Protein AF-A0A7U8BHZ2-F1 (afdb_monomer_lite)

Organism: Campylobacter lari (NCBI:txid201)

pLDDT: mean 72.75, std 14.12, range [27.08, 95.06]

Radius of gyration: 33.07 Å; chains: 1; bounding box: 63×36×106 Å

Foldseek 3Di:
DVVVCVLVVVVVVLVVVLVVVVVVVVVVVVVPDPPPPPADPVNVVVVSVVVVVVVVVVSLVVLLAADPVLVVVCVVVVLADPVLVCCVVVPPPDPPRSNLNSVCVVVVVPDPSNVVSVVVVSVVSNVSVVVVVVVVVVVVVVVVVVVVVVVVVVVVVVVVVVVVVVVVVVVVVD

Structure (mmCIF, N/CA/C/O backbone):
data_AF-A0A7U8BHZ2-F1
#
_entry.id   AF-A0A7U8BHZ2-F1
#
loop_
_atom_site.group_PDB
_atom_site.id
_atom_site.type_symbol
_atom_site.label_atom_id
_atom_site.label_alt_id
_atom_site.label_comp_id
_atom_site.label_asym_id
_atom_site.label_entity_id
_atom_site.label_seq_id
_atom_site.pdbx_PDB_ins_code
_atom_site.Cartn_x
_atom_site.Cartn_y
_atom_site.Cartn_z
_atom_site.occupancy
_atom_site.B_iso_or_equiv
_atom_site.auth_seq_id
_atom_site.auth_comp_id
_atom_site.auth_asym_id
_atom_site.auth_atom_id
_atom_site.pdbx_PDB_model_num
ATOM 1 N N . MET A 1 1 ? 9.172 18.642 -9.312 1.00 34.47 1 MET A N 1
ATOM 2 C CA . MET A 1 1 ? 9.822 18.663 -10.641 1.00 34.47 1 MET A CA 1
ATOM 3 C C . MET A 1 1 ? 11.293 18.259 -10.589 1.00 34.47 1 MET A C 1
ATOM 5 O O . MET A 1 1 ? 11.667 17.445 -11.418 1.00 34.47 1 MET A O 1
ATOM 9 N N . LEU A 1 2 ? 12.094 18.713 -9.610 1.00 27.08 2 LEU A N 1
ATOM 10 C CA . LEU A 1 2 ? 13.528 18.370 -9.522 1.00 27.08 2 LEU A CA 1
ATOM 11 C C . LEU A 1 2 ? 13.816 16.853 -9.529 1.00 27.08 2 LEU A C 1
ATOM 13 O O . LEU A 1 2 ? 14.634 16.388 -10.309 1.00 27.08 2 LEU A O 1
ATOM 17 N N . ASN A 1 3 ? 13.074 16.064 -8.743 1.00 36.41 3 ASN A N 1
ATOM 18 C CA . ASN A 1 3 ? 13.330 14.621 -8.601 1.00 36.41 3 ASN A CA 1
ATOM 19 C C . ASN A 1 3 ? 12.903 13.758 -9.809 1.00 36.41 3 ASN A C 1
ATOM 21 O O . ASN A 1 3 ? 13.210 12.575 -9.829 1.00 36.41 3 ASN A O 1
ATOM 25 N N . PHE A 1 4 ? 12.153 14.302 -10.776 1.00 36.97 4 PHE A N 1
ATOM 26 C CA . PHE A 1 4 ? 11.711 13.574 -11.981 1.00 36.97 4 PHE A CA 1
ATOM 27 C C . PHE A 1 4 ? 12.618 13.862 -13.181 1.00 36.97 4 PHE A C 1
ATOM 29 O O . PHE A 1 4 ? 12.948 12.946 -13.925 1.00 36.97 4 PHE A O 1
ATOM 36 N N . ILE A 1 5 ? 13.070 15.115 -13.303 1.00 35.97 5 ILE A N 1
ATOM 37 C CA . ILE A 1 5 ? 14.167 15.500 -14.197 1.00 35.97 5 ILE A CA 1
ATOM 38 C C . ILE A 1 5 ? 15.405 14.683 -13.817 1.00 35.97 5 ILE A C 1
ATOM 40 O O . ILE A 1 5 ? 15.956 14.009 -14.669 1.00 35.97 5 ILE A O 1
ATOM 44 N N . LEU A 1 6 ? 15.717 14.577 -12.519 1.00 40.97 6 LEU A N 1
ATOM 45 C CA . LEU A 1 6 ? 16.770 13.684 -12.033 1.00 40.97 6 LEU A CA 1
ATOM 46 C C . LEU A 1 6 ? 16.553 12.210 -12.410 1.00 40.97 6 LEU A C 1
ATOM 48 O O . LEU A 1 6 ? 17.525 11.589 -12.775 1.00 40.97 6 LEU A O 1
ATOM 52 N N . ASP A 1 7 ? 15.343 11.641 -12.380 1.00 51.06 7 ASP A N 1
ATOM 53 C CA . ASP A 1 7 ? 15.103 10.215 -12.714 1.00 51.06 7 ASP A CA 1
ATOM 54 C C . ASP A 1 7 ? 15.242 9.930 -14.228 1.00 51.06 7 ASP A C 1
ATOM 56 O O . ASP A 1 7 ? 15.878 8.957 -14.638 1.00 51.06 7 ASP A O 1
ATOM 60 N N . SER A 1 8 ? 14.662 10.793 -15.073 1.00 50.19 8 SER A N 1
ATOM 61 C CA . SER A 1 8 ? 14.721 10.673 -16.538 1.00 50.19 8 SER A CA 1
ATOM 62 C C . SER A 1 8 ? 16.104 11.027 -17.075 1.00 50.19 8 SER A C 1
ATOM 64 O O . SER A 1 8 ? 16.635 10.305 -17.919 1.00 50.19 8 SER A O 1
ATOM 66 N N . ASP A 1 9 ? 16.710 12.096 -16.558 1.00 54.50 9 ASP A N 1
ATOM 67 C CA . ASP A 1 9 ? 18.072 12.480 -16.907 1.00 54.50 9 ASP A CA 1
ATOM 68 C C . ASP A 1 9 ? 19.064 11.465 -16.357 1.00 54.50 9 ASP A C 1
ATOM 70 O O . ASP A 1 9 ? 20.020 11.160 -17.046 1.00 54.50 9 ASP A O 1
ATOM 74 N N . PHE A 1 10 ? 18.833 10.857 -15.189 1.00 59.44 10 PHE A N 1
ATOM 75 C CA . PHE A 1 10 ? 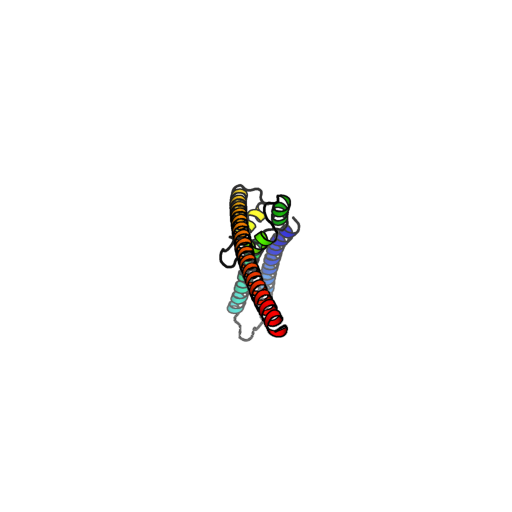19.683 9.777 -14.680 1.00 59.44 10 PHE A CA 1
ATOM 76 C C . PHE A 1 10 ? 19.568 8.507 -15.523 1.00 59.44 10 PHE A C 1
ATOM 78 O O . PHE A 1 10 ? 20.585 7.876 -15.787 1.00 59.44 10 PHE A O 1
ATOM 85 N N . CYS A 1 11 ? 18.379 8.156 -16.024 1.00 60.91 11 CYS A N 1
ATOM 86 C CA . CYS A 1 11 ? 18.227 7.052 -16.978 1.00 60.91 11 CYS A CA 1
ATOM 87 C C . CYS A 1 11 ? 18.893 7.358 -18.330 1.00 60.91 11 CYS A C 1
ATOM 89 O O . CYS A 1 11 ? 19.566 6.493 -18.892 1.00 60.91 11 CYS A O 1
ATOM 91 N N . LEU A 1 12 ? 18.755 8.584 -18.845 1.00 63.16 12 LEU A N 1
ATOM 92 C CA . LEU A 1 12 ? 19.453 9.050 -20.051 1.00 63.16 12 LEU A CA 1
ATOM 93 C C . LEU A 1 12 ? 20.973 9.115 -19.845 1.00 63.16 12 LEU A C 1
ATOM 95 O O . LEU A 1 12 ? 21.739 8.774 -20.745 1.00 63.16 12 LEU A O 1
ATOM 99 N N . LEU A 1 13 ? 21.425 9.491 -18.653 1.00 64.00 13 LEU A N 1
ATOM 100 C CA . LEU A 1 13 ? 22.832 9.573 -18.274 1.00 64.00 13 LEU A CA 1
ATOM 101 C C . LEU A 1 13 ? 23.419 8.166 -18.101 1.00 64.00 13 LEU A C 1
ATOM 103 O O . LEU A 1 13 ? 24.478 7.886 -18.644 1.00 64.00 13 LEU A O 1
ATOM 107 N N . LEU A 1 14 ? 22.699 7.232 -17.477 1.00 64.94 14 LEU A N 1
ATOM 108 C CA . LEU A 1 14 ? 23.075 5.815 -17.415 1.00 64.94 14 LEU A CA 1
ATOM 109 C C . LEU A 1 14 ? 23.124 5.172 -18.806 1.00 64.94 14 LEU A C 1
ATOM 111 O O . LEU A 1 14 ? 24.081 4.470 -19.121 1.00 64.94 14 LEU A O 1
ATOM 115 N N . SER A 1 15 ? 22.127 5.439 -19.652 1.00 67.50 15 SER A N 1
ATOM 116 C CA . SER A 1 15 ? 22.085 4.953 -21.036 1.00 67.50 15 SER A CA 1
ATOM 117 C C . SER A 1 15 ? 23.220 5.536 -21.887 1.00 67.50 15 SER A C 1
ATOM 119 O O . SER A 1 15 ? 23.876 4.819 -22.641 1.00 67.50 15 SER A O 1
ATOM 121 N N . SER A 1 16 ? 23.533 6.823 -21.725 1.00 68.88 16 SER A N 1
ATOM 122 C CA . SER A 1 16 ? 24.649 7.450 -22.443 1.00 68.88 16 SER A CA 1
ATOM 123 C C . SER A 1 16 ? 26.013 6.963 -21.941 1.00 68.88 16 SER A C 1
ATOM 125 O O . SER A 1 16 ? 26.870 6.648 -22.764 1.00 68.88 16 SER A O 1
ATOM 127 N N . LEU A 1 17 ? 26.207 6.784 -20.629 1.00 69.38 17 LEU A N 1
ATOM 128 C CA . LEU A 1 17 ? 27.407 6.149 -20.065 1.00 69.38 17 LEU A CA 1
ATOM 129 C C . LEU A 1 17 ? 27.577 4.701 -20.549 1.00 69.38 17 LEU A C 1
ATOM 131 O O . LEU A 1 17 ? 28.705 4.260 -20.786 1.00 69.38 17 LEU A O 1
ATOM 135 N N . PHE A 1 18 ? 26.477 3.974 -20.751 1.00 70.06 18 PHE A N 1
ATOM 136 C CA . PHE A 1 18 ? 26.482 2.629 -21.326 1.00 70.06 18 PHE A CA 1
ATOM 137 C C . PHE A 1 18 ? 26.949 2.627 -22.790 1.00 70.06 18 PHE A C 1
ATOM 139 O O . PHE A 1 18 ? 27.828 1.857 -23.172 1.00 70.06 18 PHE A O 1
ATOM 146 N N . LEU A 1 19 ? 26.438 3.546 -23.614 1.00 72.88 19 LEU A N 1
ATOM 147 C CA . LEU A 1 19 ? 26.902 3.691 -24.997 1.00 72.88 19 LEU A CA 1
ATOM 148 C C . LEU A 1 19 ? 28.382 4.092 -25.061 1.00 72.88 19 LEU A C 1
ATOM 150 O O . LEU A 1 19 ? 29.135 3.547 -25.867 1.00 72.88 19 LEU A O 1
ATOM 154 N N . ILE A 1 20 ? 28.826 4.988 -24.175 1.00 75.38 20 ILE A N 1
ATOM 155 C CA . ILE A 1 20 ? 30.233 5.394 -24.071 1.00 75.38 20 ILE A CA 1
ATOM 156 C C . ILE A 1 20 ? 31.119 4.203 -23.684 1.00 75.38 20 ILE A C 1
ATOM 158 O O . ILE A 1 20 ? 32.161 3.992 -24.302 1.00 75.38 20 ILE A O 1
ATOM 162 N N . THR A 1 21 ? 30.705 3.385 -22.712 1.00 71.56 21 THR A N 1
ATOM 163 C CA . THR A 1 21 ? 31.462 2.188 -22.307 1.00 71.56 21 THR A CA 1
ATOM 164 C C . THR A 1 21 ? 31.532 1.143 -23.420 1.00 71.56 21 THR A C 1
ATOM 166 O O . THR A 1 21 ? 32.608 0.586 -23.629 1.00 71.56 21 THR A O 1
ATOM 169 N N . ILE A 1 22 ? 30.467 0.946 -24.209 1.00 74.19 22 ILE A N 1
ATOM 170 C CA . ILE A 1 22 ? 30.499 0.092 -25.411 1.00 74.19 22 ILE A CA 1
ATOM 171 C C . ILE A 1 22 ? 31.506 0.614 -26.439 1.00 74.19 22 ILE A C 1
ATOM 173 O O . ILE A 1 22 ? 32.304 -0.161 -26.968 1.00 74.19 22 ILE A O 1
ATOM 177 N N . VAL A 1 23 ? 31.496 1.920 -26.722 1.00 74.06 23 VAL A N 1
ATOM 178 C CA . VAL A 1 23 ? 32.409 2.530 -27.702 1.00 74.06 23 VAL A CA 1
ATOM 179 C C . VAL A 1 23 ? 33.862 2.401 -27.244 1.00 74.06 23 VAL A C 1
ATOM 181 O O . VAL A 1 23 ? 34.724 2.010 -28.032 1.00 74.06 23 VAL A O 1
ATOM 184 N N . ILE A 1 24 ? 34.137 2.667 -25.965 1.00 72.69 24 ILE A N 1
ATOM 185 C CA . ILE A 1 24 ? 35.468 2.506 -25.370 1.00 72.69 24 ILE A CA 1
ATOM 186 C C . ILE A 1 24 ? 35.916 1.042 -25.459 1.00 72.69 24 ILE A C 1
ATOM 188 O O . ILE A 1 24 ? 37.021 0.763 -25.926 1.00 72.69 24 ILE A O 1
ATOM 192 N N . PHE A 1 25 ? 35.050 0.100 -25.082 1.00 70.44 25 PHE A N 1
ATOM 193 C CA . PHE A 1 25 ? 35.335 -1.332 -25.150 1.00 70.44 25 PHE A CA 1
ATOM 194 C C . PHE A 1 25 ? 35.627 -1.794 -26.585 1.00 70.44 25 PHE A C 1
ATOM 196 O O . PHE A 1 25 ? 36.619 -2.480 -26.826 1.00 70.44 25 PHE A O 1
ATOM 203 N N . TYR A 1 26 ? 34.841 -1.338 -27.564 1.00 71.19 26 TYR A N 1
ATOM 204 C CA . TYR A 1 26 ? 35.078 -1.595 -28.986 1.00 71.19 26 TYR A CA 1
ATOM 205 C C . TYR A 1 26 ? 36.452 -1.081 -29.457 1.00 71.19 26 TYR A C 1
ATOM 207 O O . TYR A 1 26 ? 37.167 -1.780 -30.183 1.00 71.19 26 TYR A O 1
ATOM 215 N N . PHE A 1 27 ? 36.871 0.106 -29.005 1.00 69.94 27 PHE A N 1
ATOM 216 C CA . PHE A 1 27 ? 38.210 0.635 -29.287 1.00 69.94 27 PHE A CA 1
ATOM 217 C C . PHE A 1 27 ? 39.327 -0.222 -28.672 1.00 69.94 27 PHE A C 1
ATOM 219 O O . PHE A 1 27 ? 40.340 -0.466 -29.336 1.00 69.94 27 PHE A O 1
ATOM 226 N N . PHE A 1 28 ? 39.143 -0.719 -27.445 1.00 64.31 28 PHE A N 1
ATOM 227 C CA . PHE A 1 28 ? 40.098 -1.622 -26.795 1.00 64.31 28 PHE A CA 1
ATOM 228 C C . PHE A 1 28 ? 40.196 -2.984 -27.495 1.00 64.31 28 PHE A C 1
ATOM 230 O O . PHE A 1 28 ? 41.303 -3.495 -27.650 1.00 64.31 28 PHE A O 1
ATOM 237 N N . LEU A 1 29 ? 39.085 -3.531 -28.004 1.00 65.69 29 LEU A N 1
ATOM 238 C CA . LEU A 1 29 ? 39.082 -4.765 -28.801 1.00 65.69 29 LEU A CA 1
ATOM 239 C C . LEU A 1 29 ? 39.820 -4.606 -30.138 1.00 65.69 29 LEU A C 1
ATOM 241 O O . LEU A 1 29 ? 40.550 -5.501 -30.563 1.00 65.69 29 LEU A O 1
ATOM 245 N N . LYS A 1 30 ? 39.658 -3.454 -30.804 1.00 63.53 30 LYS A N 1
ATOM 246 C CA . LYS A 1 30 ? 40.329 -3.166 -32.082 1.00 63.53 30 LYS A CA 1
ATOM 247 C C . LYS A 1 30 ? 41.845 -3.022 -31.917 1.00 63.53 30 LYS A C 1
ATOM 249 O O . LYS A 1 30 ? 42.606 -3.361 -32.828 1.00 63.53 30 LYS A O 1
ATOM 254 N N . LYS A 1 31 ? 42.301 -2.549 -30.756 1.00 64.88 31 LYS A N 1
ATOM 255 C CA . LYS A 1 31 ? 43.718 -2.470 -30.395 1.00 64.88 31 LYS A CA 1
ATOM 256 C C . LYS A 1 31 ? 44.207 -3.868 -29.982 1.00 64.88 31 LYS A C 1
ATOM 258 O O . LYS A 1 31 ? 44.382 -4.139 -28.801 1.00 64.88 31 LYS A O 1
ATOM 263 N N . LYS A 1 32 ? 44.378 -4.759 -30.974 1.00 52.28 32 LYS A N 1
ATOM 264 C CA . LYS A 1 32 ? 44.926 -6.131 -30.860 1.00 52.28 32 LYS A CA 1
ATOM 265 C C . LYS A 1 32 ? 45.988 -6.217 -29.752 1.00 52.28 32 LYS A C 1
ATOM 267 O O . LYS A 1 32 ? 47.126 -5.812 -29.969 1.00 52.28 32 LYS A O 1
ATOM 272 N N . GLY A 1 33 ? 45.625 -6.723 -28.578 1.00 54.53 33 GLY A N 1
ATOM 273 C CA . GLY A 1 33 ? 46.565 -6.826 -27.459 1.00 54.53 33 GLY A CA 1
ATOM 274 C C . GLY A 1 33 ? 45.948 -7.061 -26.085 1.00 54.53 33 GLY A C 1
ATOM 275 O O . GLY A 1 33 ? 46.669 -7.457 -25.176 1.00 54.53 33 GLY A O 1
ATOM 276 N N . PHE A 1 34 ? 44.637 -6.875 -25.905 1.00 52.56 34 PHE A N 1
ATOM 277 C CA . PHE A 1 34 ? 43.987 -7.201 -24.634 1.00 52.56 34 PHE A CA 1
ATOM 278 C C . PHE A 1 34 ? 43.625 -8.692 -24.582 1.00 52.56 34 PHE A C 1
ATOM 280 O O . PHE A 1 34 ? 42.512 -9.101 -24.903 1.00 52.56 34 PHE A O 1
ATOM 287 N N . ILE A 1 35 ? 44.607 -9.521 -24.224 1.00 54.16 35 ILE A N 1
ATOM 288 C CA . ILE A 1 35 ? 44.382 -10.926 -23.879 1.00 54.16 35 ILE A CA 1
ATOM 289 C C . ILE A 1 35 ? 43.783 -10.942 -22.469 1.00 54.16 35 ILE A C 1
ATOM 291 O O . ILE A 1 35 ? 44.494 -10.816 -21.474 1.00 54.16 35 ILE A O 1
ATOM 295 N N . ILE A 1 36 ? 42.459 -11.053 -22.380 1.00 55.47 36 ILE A N 1
ATOM 296 C CA . ILE A 1 36 ? 41.780 -11.384 -21.127 1.00 55.47 36 ILE A CA 1
ATOM 297 C C . ILE A 1 36 ? 41.982 -12.887 -20.942 1.00 55.47 36 ILE A C 1
ATOM 299 O O . ILE A 1 36 ? 41.292 -13.692 -21.564 1.00 55.47 36 ILE A O 1
ATOM 303 N N . ASN A 1 37 ? 42.995 -13.275 -20.166 1.00 56.72 37 ASN A N 1
ATOM 304 C CA . ASN A 1 37 ? 43.272 -14.682 -19.889 1.00 56.72 37 ASN A CA 1
ATOM 305 C C . ASN A 1 37 ? 42.013 -15.331 -19.279 1.00 56.72 37 ASN A C 1
ATOM 307 O O . ASN A 1 37 ? 41.613 -14.997 -18.167 1.00 56.72 37 ASN A O 1
ATOM 311 N N . ASN A 1 38 ? 41.416 -16.253 -20.039 1.00 60.00 38 ASN A N 1
ATOM 312 C CA . ASN A 1 38 ? 40.291 -17.140 -19.712 1.00 60.00 38 ASN A CA 1
ATOM 313 C C . ASN A 1 38 ? 38.851 -16.599 -19.687 1.00 60.00 38 ASN A C 1
ATOM 315 O O . ASN A 1 38 ? 37.960 -17.407 -19.450 1.00 60.00 38 ASN A O 1
ATOM 319 N N . ILE A 1 39 ? 38.573 -15.326 -19.984 1.00 61.09 39 ILE A N 1
ATOM 320 C CA . ILE A 1 39 ? 37.178 -14.866 -20.165 1.00 61.09 39 ILE A CA 1
ATOM 321 C C . ILE A 1 39 ? 36.984 -14.463 -21.619 1.00 61.09 39 ILE A C 1
ATOM 323 O O . ILE A 1 39 ? 37.656 -13.563 -22.129 1.00 61.09 39 ILE A O 1
ATOM 327 N N . THR A 1 40 ? 36.066 -15.139 -22.303 1.00 67.31 40 THR A N 1
ATOM 328 C CA . THR A 1 40 ? 35.742 -14.811 -23.688 1.00 67.31 40 THR A CA 1
ATOM 329 C C . THR A 1 40 ? 35.001 -13.474 -23.759 1.00 67.31 40 THR A C 1
ATOM 331 O O . THR A 1 40 ? 34.241 -13.096 -22.868 1.00 67.31 40 THR A O 1
ATOM 334 N N . ILE A 1 41 ? 35.195 -12.737 -24.855 1.00 69.25 41 ILE A N 1
ATOM 335 C CA . ILE A 1 41 ? 34.527 -11.443 -25.097 1.00 69.25 41 ILE A CA 1
ATOM 336 C C . ILE A 1 41 ? 32.998 -11.577 -24.984 1.00 69.25 41 ILE A C 1
ATOM 338 O O . ILE A 1 41 ? 32.326 -10.676 -24.483 1.00 69.25 41 ILE A O 1
ATOM 342 N N . THR A 1 42 ? 32.459 -12.721 -25.410 1.00 65.12 42 THR A N 1
ATOM 343 C CA . THR A 1 42 ? 31.033 -13.049 -25.332 1.00 65.12 42 THR A CA 1
ATOM 344 C C . THR A 1 42 ? 30.537 -13.140 -23.889 1.00 65.12 42 THR A C 1
ATOM 346 O O . THR A 1 42 ? 29.487 -12.583 -23.579 1.00 65.12 42 THR A O 1
ATOM 349 N N . GLU A 1 43 ? 31.294 -13.780 -22.995 1.00 67.81 43 GLU A N 1
ATOM 350 C CA . GLU A 1 43 ? 30.947 -13.886 -21.570 1.00 67.81 43 GLU A CA 1
ATOM 351 C C . GLU A 1 43 ? 30.973 -12.514 -20.888 1.00 67.81 43 GLU A C 1
ATOM 353 O O . GLU A 1 43 ? 30.078 -12.185 -20.109 1.00 67.81 43 GLU A O 1
ATOM 358 N N . LEU A 1 44 ? 31.939 -11.660 -21.239 1.00 70.12 44 LEU A N 1
ATOM 359 C CA . LEU A 1 44 ? 32.020 -10.305 -20.693 1.00 70.12 44 LEU A CA 1
ATOM 360 C C . LEU 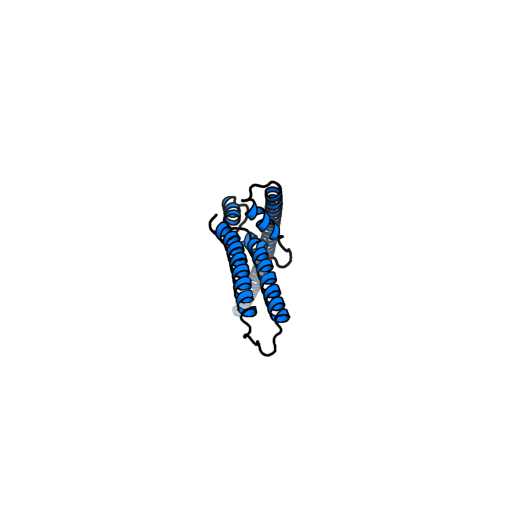A 1 44 ? 30.832 -9.434 -21.142 1.00 70.12 44 LEU A C 1
ATOM 362 O O . LEU A 1 44 ? 30.256 -8.705 -20.334 1.00 70.12 44 LEU A O 1
ATOM 366 N N . PHE A 1 45 ? 30.423 -9.545 -22.411 1.00 70.25 45 PHE A N 1
ATOM 367 C CA . PHE A 1 45 ? 29.251 -8.846 -22.946 1.00 70.25 45 PHE A CA 1
ATOM 368 C C . PHE A 1 45 ? 27.944 -9.328 -22.301 1.00 70.25 45 PHE A C 1
ATOM 370 O O . PHE A 1 45 ? 27.077 -8.517 -21.974 1.00 70.25 45 PHE A O 1
ATOM 377 N N . GLN A 1 46 ? 27.813 -10.637 -22.065 1.00 70.12 46 GLN A N 1
ATOM 378 C CA . GLN A 1 46 ? 26.657 -11.213 -21.375 1.00 70.12 46 GLN A CA 1
ATOM 379 C C . GLN A 1 46 ? 26.534 -10.704 -19.935 1.00 70.12 46 GLN A C 1
ATOM 381 O O . GLN A 1 46 ? 25.448 -10.282 -19.538 1.00 70.12 46 GLN A O 1
ATOM 386 N N . ILE A 1 47 ? 27.636 -10.673 -19.176 1.00 70.94 47 ILE A N 1
ATOM 387 C CA . ILE A 1 47 ? 27.655 -10.134 -17.806 1.00 70.94 47 ILE A CA 1
ATOM 388 C C . ILE A 1 47 ? 27.226 -8.662 -17.804 1.00 70.94 47 ILE A C 1
ATOM 390 O O . ILE A 1 47 ? 26.402 -8.259 -16.985 1.00 70.94 47 ILE A O 1
ATOM 394 N N . PHE A 1 48 ? 27.736 -7.869 -18.748 1.00 71.25 48 PHE A N 1
ATOM 395 C CA . PHE A 1 48 ? 27.413 -6.446 -18.856 1.00 71.25 48 PHE A CA 1
ATOM 396 C C . PHE A 1 48 ? 25.942 -6.201 -19.236 1.00 71.25 48 PHE A C 1
ATOM 398 O O . PHE A 1 48 ? 25.289 -5.303 -18.707 1.00 71.25 48 PHE A O 1
ATOM 405 N N . SER A 1 49 ? 25.388 -7.027 -20.127 1.00 72.31 49 SER A N 1
ATOM 406 C CA . SER A 1 49 ? 23.974 -6.963 -20.503 1.00 72.31 49 SER A CA 1
ATOM 407 C C . SER A 1 49 ? 23.050 -7.331 -19.334 1.00 72.31 49 SER A C 1
ATOM 409 O O . SER A 1 49 ? 22.043 -6.655 -19.116 1.00 72.31 49 SER A O 1
ATOM 411 N N . LEU A 1 50 ? 23.413 -8.348 -18.545 1.00 71.56 50 LEU A N 1
ATOM 412 C CA . LEU A 1 50 ? 22.664 -8.789 -17.362 1.00 71.56 50 LEU A CA 1
ATOM 413 C C . LEU A 1 50 ? 22.636 -7.735 -16.250 1.00 71.56 50 LEU A C 1
ATOM 415 O O . LEU A 1 50 ? 21.577 -7.474 -15.675 1.00 71.56 50 LEU A O 1
ATOM 419 N N . THR A 1 51 ? 23.775 -7.109 -15.950 1.00 67.50 51 THR A N 1
ATOM 420 C CA . THR A 1 51 ? 23.850 -6.059 -14.922 1.00 67.50 51 THR A CA 1
ATOM 421 C C . THR A 1 51 ? 23.104 -4.795 -15.340 1.00 67.50 51 THR A C 1
ATOM 423 O O . THR A 1 51 ? 22.459 -4.159 -14.512 1.00 67.50 51 THR A O 1
ATOM 426 N N . PHE A 1 52 ? 23.110 -4.441 -16.624 1.00 69.75 52 PHE A N 1
ATOM 427 C CA . PHE A 1 52 ? 22.362 -3.283 -17.107 1.00 69.75 52 PHE A CA 1
ATOM 428 C C . PHE A 1 52 ? 20.846 -3.525 -17.123 1.00 69.75 52 PHE A C 1
ATOM 430 O O . PHE A 1 52 ? 20.070 -2.670 -16.691 1.00 69.75 52 PHE A O 1
ATOM 437 N N . GLY A 1 53 ? 20.419 -4.716 -17.558 1.00 68.00 53 GLY A N 1
ATOM 438 C CA . GLY A 1 53 ? 19.012 -5.113 -17.520 1.00 68.00 53 GLY A CA 1
ATOM 439 C C . GLY A 1 53 ? 18.436 -5.074 -16.102 1.00 68.00 53 GLY A C 1
ATOM 440 O O . GLY A 1 53 ? 17.331 -4.569 -15.900 1.00 68.00 53 GLY A O 1
ATOM 441 N N . SER A 1 54 ? 19.201 -5.526 -15.102 1.00 67.06 54 SER A N 1
ATOM 442 C CA . SER A 1 54 ? 18.767 -5.476 -13.703 1.00 67.06 54 SER A CA 1
ATOM 443 C C . SER A 1 54 ? 18.681 -4.047 -13.157 1.00 67.06 54 SER A C 1
ATOM 445 O O . SER A 1 54 ? 17.718 -3.739 -12.456 1.00 67.06 54 SER A O 1
ATOM 447 N N . ILE A 1 55 ? 19.592 -3.143 -13.536 1.00 68.56 55 ILE A N 1
ATOM 448 C CA . ILE A 1 55 ? 19.519 -1.717 -13.167 1.00 68.56 55 ILE A CA 1
ATOM 449 C C . ILE A 1 55 ? 18.239 -1.070 -13.709 1.00 68.56 55 ILE A C 1
ATOM 451 O O . ILE A 1 55 ? 17.545 -0.385 -12.961 1.00 68.56 55 ILE A O 1
ATOM 455 N N . ILE A 1 56 ? 17.885 -1.322 -14.975 1.00 67.75 56 ILE A N 1
ATOM 456 C CA . ILE A 1 56 ? 16.647 -0.791 -15.570 1.00 67.75 56 ILE A CA 1
ATOM 457 C C . ILE A 1 56 ? 15.424 -1.268 -14.781 1.00 67.75 56 ILE A C 1
ATOM 459 O O . ILE A 1 56 ? 14.568 -0.459 -14.420 1.00 67.75 56 ILE A O 1
ATOM 463 N N . ILE A 1 57 ? 15.353 -2.567 -14.477 1.00 65.81 57 ILE A N 1
ATOM 464 C CA . ILE A 1 57 ? 14.245 -3.151 -13.709 1.00 65.81 57 ILE A CA 1
ATOM 465 C C . ILE A 1 57 ? 14.154 -2.508 -12.318 1.00 65.81 57 ILE A C 1
ATOM 467 O O . ILE A 1 57 ? 13.067 -2.115 -11.893 1.00 65.81 57 ILE A O 1
ATOM 471 N N . ILE A 1 58 ? 15.285 -2.340 -11.628 1.00 62.94 58 ILE A N 1
ATOM 472 C CA . ILE A 1 58 ? 15.342 -1.691 -10.312 1.00 62.94 58 ILE A CA 1
ATOM 473 C C . ILE A 1 58 ? 14.848 -0.239 -10.401 1.00 62.94 58 ILE A C 1
ATOM 475 O O . ILE A 1 58 ? 14.028 0.169 -9.578 1.00 62.94 58 ILE A O 1
ATOM 479 N N . SER A 1 59 ? 15.260 0.528 -11.413 1.00 62.66 59 SER A N 1
ATOM 480 C CA . SER A 1 59 ? 14.788 1.905 -11.610 1.00 62.66 59 SER A CA 1
ATOM 481 C C . SER A 1 59 ? 13.271 1.981 -11.802 1.00 62.66 59 SER A C 1
ATOM 483 O O . SER A 1 59 ? 12.616 2.803 -11.160 1.00 62.66 59 SER A O 1
ATOM 485 N N . PHE A 1 60 ? 12.681 1.074 -12.590 1.00 60.16 60 PHE A N 1
ATOM 486 C CA . PHE A 1 60 ? 11.222 0.996 -12.739 1.00 60.16 60 PHE A CA 1
ATOM 487 C C . PHE A 1 60 ? 10.507 0.702 -11.411 1.00 60.16 60 PHE A C 1
ATOM 489 O O . PHE A 1 60 ? 9.471 1.309 -11.127 1.00 60.16 60 PHE A O 1
ATOM 496 N N . ILE A 1 61 ? 11.069 -0.174 -10.569 1.00 58.03 61 ILE A N 1
ATOM 497 C CA . ILE A 1 61 ? 10.519 -0.494 -9.241 1.00 58.03 61 ILE A CA 1
ATOM 498 C C . ILE A 1 61 ? 10.580 0.724 -8.306 1.00 58.03 61 ILE A C 1
ATOM 500 O O . ILE A 1 61 ? 9.630 0.993 -7.570 1.00 58.03 61 ILE A O 1
ATOM 504 N N . PHE A 1 62 ? 11.668 1.497 -8.325 1.00 54.44 62 PHE A N 1
ATOM 505 C CA . PHE A 1 62 ? 11.795 2.685 -7.472 1.00 54.44 62 PHE A CA 1
ATOM 506 C C . PHE A 1 62 ? 10.909 3.853 -7.929 1.00 54.44 62 PHE A C 1
ATOM 508 O O . PHE A 1 62 ? 10.345 4.548 -7.078 1.00 54.44 62 PHE A O 1
ATOM 515 N N . SER A 1 63 ? 10.705 4.039 -9.239 1.00 58.97 63 SER A N 1
ATOM 516 C CA . SER A 1 63 ? 9.775 5.049 -9.769 1.00 58.97 63 SER A CA 1
ATOM 517 C C . SER A 1 63 ? 8.303 4.765 -9.436 1.00 58.97 63 SER A C 1
ATOM 519 O O . SER A 1 63 ? 7.476 5.671 -9.526 1.00 58.97 63 SER A O 1
ATOM 521 N N . ALA A 1 64 ? 7.975 3.541 -9.020 1.00 63.59 64 ALA A N 1
ATOM 522 C CA . ALA A 1 64 ? 6.630 3.101 -8.661 1.00 63.59 64 ALA A CA 1
ATOM 523 C C . ALA A 1 64 ? 6.177 3.566 -7.252 1.00 63.59 64 ALA A C 1
ATOM 525 O O . ALA A 1 64 ? 5.043 3.340 -6.837 1.00 63.59 64 ALA A O 1
ATOM 526 N N . LYS A 1 65 ? 7.031 4.226 -6.462 1.00 68.25 65 LYS A N 1
ATOM 527 C CA . LYS A 1 65 ? 6.626 4.716 -5.132 1.00 68.25 65 LYS A CA 1
ATOM 528 C C . LYS A 1 65 ? 5.805 6.014 -5.234 1.00 68.25 65 LYS A C 1
ATOM 530 O O . LYS A 1 65 ? 6.136 6.872 -6.056 1.00 68.25 65 LYS A O 1
ATOM 535 N N . PRO A 1 66 ? 4.771 6.201 -4.387 1.00 72.31 66 PRO A N 1
ATOM 536 C CA . PRO A 1 66 ? 4.035 7.460 -4.333 1.00 72.31 66 PRO A CA 1
ATOM 537 C C . PRO A 1 66 ? 4.966 8.607 -3.935 1.00 72.31 66 PRO A C 1
ATOM 539 O O . PRO A 1 66 ? 5.827 8.460 -3.063 1.00 72.31 66 PRO A O 1
ATOM 542 N N . ASP A 1 67 ? 4.806 9.760 -4.580 1.00 72.62 67 ASP A N 1
ATOM 543 C CA . ASP A 1 67 ? 5.636 10.921 -4.305 1.00 72.62 67 ASP A CA 1
ATOM 544 C C . ASP A 1 67 ? 5.202 11.650 -3.020 1.00 72.62 67 ASP A C 1
ATOM 546 O O . ASP A 1 67 ? 4.100 11.482 -2.489 1.00 72.62 67 ASP A O 1
ATOM 550 N N . LYS A 1 68 ? 6.094 12.499 -2.499 1.00 75.50 68 LYS A N 1
ATOM 551 C CA . LYS A 1 68 ? 5.806 13.286 -1.292 1.00 75.50 68 LYS A CA 1
ATOM 552 C C . LYS A 1 68 ? 4.631 14.247 -1.498 1.00 75.50 68 LYS A C 1
ATOM 554 O O . LYS A 1 68 ? 3.924 14.529 -0.539 1.00 75.50 68 LYS A O 1
ATOM 559 N N . LYS A 1 69 ? 4.416 14.748 -2.721 1.00 74.25 69 LYS A N 1
ATOM 560 C CA . LYS A 1 69 ? 3.337 15.698 -3.025 1.00 74.25 69 LYS A CA 1
ATOM 561 C C . LYS A 1 69 ? 1.971 15.033 -2.879 1.00 74.25 69 LYS A C 1
ATOM 563 O O . LYS A 1 69 ? 1.104 15.589 -2.214 1.00 74.25 69 LYS A O 1
ATOM 568 N N . PHE A 1 70 ? 1.803 13.833 -3.429 1.00 78.44 70 PHE A N 1
ATOM 569 C CA . PHE A 1 70 ? 0.593 13.040 -3.267 1.00 78.44 70 PHE A CA 1
ATOM 570 C C . PHE A 1 70 ? 0.357 12.693 -1.795 1.00 78.44 70 PHE A C 1
ATOM 572 O O . PHE A 1 70 ? -0.726 12.955 -1.274 1.00 78.44 70 PHE A O 1
ATOM 579 N N . ILE A 1 71 ? 1.383 12.209 -1.087 1.00 77.69 71 ILE A N 1
ATOM 580 C CA . ILE A 1 71 ? 1.284 11.906 0.351 1.00 77.69 71 ILE A CA 1
ATOM 581 C C . ILE A 1 71 ? 0.852 13.139 1.158 1.00 77.69 71 ILE A C 1
ATOM 583 O O . ILE A 1 71 ? -0.035 13.040 2.003 1.00 77.69 71 ILE A O 1
ATOM 587 N N . ASN A 1 72 ? 1.445 14.303 0.894 1.00 80.06 72 ASN A N 1
ATOM 588 C CA . ASN A 1 72 ? 1.086 15.538 1.585 1.00 80.06 72 ASN A CA 1
ATOM 589 C C . ASN A 1 72 ? -0.343 15.972 1.252 1.00 80.06 72 ASN A C 1
ATOM 591 O O . ASN A 1 72 ? -1.081 16.310 2.168 1.00 80.06 72 ASN A O 1
ATOM 595 N N . SER A 1 73 ? -0.773 15.857 -0.009 1.00 79.31 73 SER A N 1
ATOM 596 C CA . SER A 1 73 ? -2.153 16.175 -0.398 1.00 79.31 73 SER A CA 1
ATOM 597 C C . SER A 1 73 ? -3.183 15.294 0.317 1.00 79.31 73 SER A C 1
ATOM 599 O O . SER A 1 73 ? -4.267 15.754 0.662 1.00 79.31 73 SER A O 1
ATOM 601 N N . LEU A 1 74 ? -2.846 14.034 0.598 1.00 78.81 74 LEU A N 1
ATOM 602 C CA . LEU A 1 74 ? -3.711 13.134 1.357 1.00 78.81 74 LEU A CA 1
ATOM 603 C C . LEU A 1 74 ? -3.806 13.538 2.835 1.00 78.81 74 LEU A C 1
ATOM 605 O O . LEU A 1 74 ? -4.889 13.456 3.417 1.00 78.81 74 LEU A O 1
ATOM 609 N N . LYS A 1 75 ? -2.689 13.987 3.426 1.00 78.44 75 LYS A N 1
ATOM 610 C CA . LYS A 1 75 ? -2.642 14.497 4.805 1.00 78.44 75 LYS A CA 1
ATOM 611 C C . LYS A 1 75 ? -3.401 15.816 4.945 1.00 78.44 75 LYS A C 1
ATOM 613 O O . LYS A 1 75 ? -4.217 15.945 5.847 1.00 78.44 75 LYS A O 1
ATOM 618 N N . GLU A 1 76 ? -3.167 16.765 4.040 1.00 79.38 76 GLU A N 1
ATOM 619 C CA . GLU A 1 76 ? -3.818 18.083 4.037 1.00 79.38 76 GLU A CA 1
ATOM 620 C C . GLU A 1 76 ? -5.338 17.972 3.887 1.00 79.38 76 GLU A C 1
ATOM 622 O O . GLU A 1 76 ? -6.081 18.673 4.567 1.00 79.38 76 GLU A O 1
ATOM 627 N N . ASN A 1 77 ? -5.815 17.035 3.063 1.00 7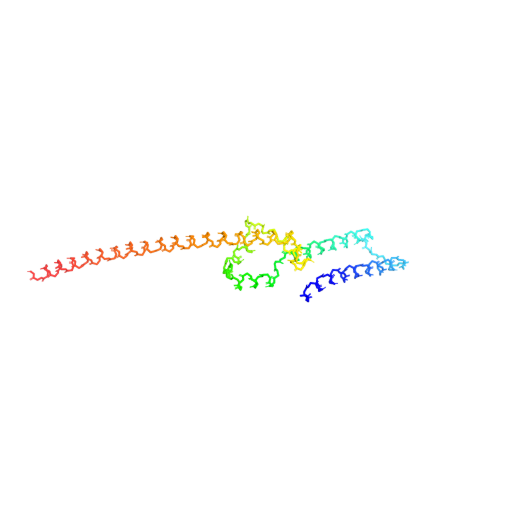6.50 77 ASN A N 1
ATOM 628 C CA . ASN A 1 77 ? -7.246 16.803 2.867 1.00 76.50 77 ASN A CA 1
ATOM 629 C C . ASN A 1 77 ? -7.888 15.905 3.945 1.00 76.50 77 ASN A C 1
ATOM 631 O O . ASN A 1 77 ? -9.031 15.481 3.773 1.00 76.50 77 ASN A O 1
ATOM 635 N N . ASN A 1 78 ? -7.178 15.579 5.035 1.00 69.88 78 ASN A N 1
ATOM 636 C CA . ASN A 1 78 ? -7.639 14.682 6.107 1.00 69.88 78 ASN A CA 1
ATOM 637 C C . ASN A 1 78 ? -8.159 13.319 5.610 1.00 69.88 78 ASN A C 1
ATOM 639 O O . ASN A 1 78 ? -8.994 12.684 6.253 1.00 69.88 78 ASN A O 1
ATOM 643 N N . ILE A 1 79 ? -7.666 12.849 4.460 1.00 69.12 79 ILE A N 1
ATOM 644 C CA . ILE A 1 79 ? -8.112 11.586 3.863 1.00 69.12 79 ILE A CA 1
ATOM 645 C C . ILE A 1 79 ? -7.548 10.395 4.653 1.00 69.12 79 ILE A C 1
ATOM 647 O O . ILE A 1 79 ? -8.140 9.323 4.636 1.00 69.12 79 ILE A O 1
ATOM 651 N N . ILE A 1 80 ? -6.421 10.568 5.354 1.00 67.44 80 ILE A N 1
ATOM 652 C CA . ILE A 1 80 ? -5.750 9.501 6.112 1.00 67.44 80 ILE A CA 1
ATOM 653 C C . ILE A 1 80 ? -4.920 10.047 7.279 1.00 67.44 80 ILE A C 1
ATOM 655 O O . ILE A 1 80 ? -4.345 11.131 7.190 1.00 67.44 80 ILE A O 1
ATOM 659 N N . ASN A 1 81 ? -4.799 9.250 8.350 1.00 68.31 81 ASN A N 1
ATOM 660 C CA . ASN A 1 81 ? -3.800 9.460 9.403 1.00 68.31 81 ASN A CA 1
ATOM 661 C C . ASN A 1 81 ? -2.462 8.782 9.020 1.00 68.31 81 ASN A C 1
ATOM 663 O O . ASN A 1 81 ? -2.400 7.945 8.114 1.00 68.31 81 ASN A O 1
ATOM 667 N N . GLN A 1 82 ? -1.370 9.149 9.699 1.00 68.81 82 GLN A N 1
ATOM 668 C CA . GLN A 1 82 ? -0.031 8.622 9.398 1.00 68.81 82 GLN A CA 1
ATOM 669 C C . GLN A 1 82 ? 0.060 7.094 9.548 1.00 68.81 82 GLN A C 1
ATOM 671 O O . GLN A 1 82 ? 0.741 6.452 8.754 1.00 68.81 82 GLN A O 1
ATOM 676 N N . GLU A 1 83 ? -0.670 6.532 10.507 1.00 69.38 83 GLU A N 1
ATOM 677 C CA . GLU A 1 83 ? -0.723 5.101 10.815 1.00 69.38 83 GLU A CA 1
ATOM 678 C C . GLU A 1 83 ? -1.378 4.269 9.696 1.00 69.38 83 GLU A C 1
ATOM 680 O O . GLU A 1 83 ? -0.842 3.243 9.277 1.00 69.38 83 GLU A O 1
ATOM 685 N N . THR A 1 84 ? -2.479 4.760 9.121 1.00 70.50 84 THR A N 1
ATOM 686 C CA . THR A 1 84 ? -3.179 4.119 7.994 1.00 70.50 84 THR A CA 1
ATOM 687 C C . THR A 1 84 ? -2.321 4.159 6.734 1.00 70.50 84 THR A C 1
ATOM 689 O O . THR A 1 84 ? -2.266 3.186 5.985 1.00 70.50 84 THR A O 1
ATOM 692 N N . LEU A 1 85 ? -1.613 5.272 6.501 1.00 69.25 85 LEU A N 1
ATOM 693 C CA . LEU A 1 85 ? -0.694 5.385 5.371 1.00 69.25 85 LEU A CA 1
ATOM 694 C C . LEU A 1 85 ? 0.475 4.405 5.511 1.00 69.25 85 LEU A C 1
ATOM 696 O O . LEU A 1 85 ? 0.813 3.739 4.532 1.00 69.25 85 LEU A O 1
ATOM 700 N N . SER A 1 86 ? 1.066 4.282 6.706 1.00 68.19 86 SER A N 1
ATOM 701 C CA . SER A 1 86 ? 2.090 3.263 6.949 1.00 68.19 86 SER A CA 1
ATOM 702 C C . SER A 1 86 ? 1.532 1.864 6.727 1.00 68.19 86 SER A C 1
ATOM 704 O O . SER A 1 86 ? 2.107 1.142 5.928 1.00 68.19 86 SER A O 1
ATOM 706 N N . ALA A 1 87 ? 0.374 1.524 7.301 1.00 66.38 87 ALA A N 1
ATOM 707 C CA . ALA A 1 87 ? -0.245 0.207 7.157 1.00 66.38 87 ALA A CA 1
ATOM 708 C C . ALA A 1 87 ? -0.639 -0.130 5.708 1.00 66.38 87 ALA A C 1
ATOM 710 O O . ALA A 1 87 ? -0.671 -1.298 5.323 1.00 66.38 87 ALA A O 1
ATOM 711 N N . TYR A 1 88 ? -0.963 0.870 4.885 1.00 66.88 88 TYR A N 1
ATOM 712 C CA . TYR A 1 88 ? -1.226 0.669 3.461 1.00 66.88 88 TYR A CA 1
ATOM 713 C C . TYR A 1 88 ? 0.061 0.400 2.676 1.00 66.88 88 TYR A C 1
ATOM 715 O O . TYR A 1 88 ? 0.072 -0.479 1.821 1.00 66.88 88 TYR A O 1
ATOM 723 N N . LEU A 1 89 ? 1.140 1.127 2.980 1.00 65.88 89 LEU A N 1
ATOM 724 C CA . LEU A 1 89 ? 2.433 0.994 2.304 1.00 65.88 89 LEU A CA 1
ATOM 725 C C . LEU A 1 89 ? 3.273 -0.191 2.805 1.00 65.88 89 LEU A C 1
ATOM 727 O O . LEU A 1 89 ? 4.140 -0.652 2.070 1.00 65.88 89 LEU A O 1
ATOM 731 N N . SER A 1 90 ? 3.036 -0.661 4.031 1.00 61.72 90 SER A N 1
ATOM 732 C CA . SER A 1 90 ? 3.767 -1.753 4.686 1.00 61.72 90 SER A CA 1
ATOM 733 C C . SER A 1 90 ? 3.031 -3.093 4.653 1.00 61.72 90 SER A C 1
ATOM 735 O O . SER A 1 90 ? 3.457 -4.028 5.320 1.00 61.72 90 SER A O 1
ATOM 737 N N . ASN A 1 91 ? 1.885 -3.188 3.973 1.00 51.38 91 ASN A N 1
ATOM 738 C CA . ASN A 1 91 ? 1.102 -4.420 3.960 1.00 51.38 91 ASN A CA 1
ATOM 739 C C . ASN A 1 91 ? 1.703 -5.434 2.977 1.00 51.38 91 ASN A C 1
ATOM 741 O O . ASN A 1 91 ? 1.464 -5.358 1.774 1.00 51.38 91 ASN A O 1
ATOM 745 N N . ASP A 1 92 ? 2.415 -6.421 3.515 1.00 47.34 92 ASP A N 1
ATOM 746 C CA . ASP A 1 92 ? 3.014 -7.536 2.771 1.00 47.34 92 ASP A CA 1
ATOM 747 C C . ASP A 1 92 ? 1.973 -8.479 2.119 1.00 47.34 92 ASP A C 1
ATOM 749 O O . ASP A 1 92 ? 2.322 -9.305 1.280 1.00 47.34 92 ASP A O 1
ATOM 753 N N . GLY A 1 93 ? 0.683 -8.353 2.468 1.00 44.53 93 GLY A N 1
ATOM 754 C CA . GLY A 1 93 ? -0.411 -9.194 1.948 1.00 44.53 93 GLY A CA 1
ATOM 755 C C . GLY A 1 93 ? -1.244 -8.585 0.812 1.00 44.53 93 GLY A C 1
ATOM 756 O O . GLY A 1 93 ? -1.977 -9.300 0.135 1.00 44.53 93 GLY A O 1
ATOM 757 N N . TYR A 1 94 ? -1.134 -7.277 0.572 1.00 45.47 94 TYR A N 1
ATOM 758 C CA . TYR A 1 94 ? -1.768 -6.608 -0.563 1.00 45.47 94 TYR A CA 1
ATOM 759 C C . TYR A 1 94 ? -0.679 -5.846 -1.286 1.00 45.47 94 TYR A C 1
ATOM 761 O O . TYR A 1 94 ? -0.302 -4.760 -0.848 1.00 45.47 94 TYR A O 1
ATOM 769 N N . SER A 1 95 ? -0.181 -6.394 -2.396 1.00 49.75 95 SER A N 1
ATOM 770 C CA . SER A 1 95 ? 0.702 -5.641 -3.275 1.00 49.75 95 SER A CA 1
ATOM 771 C C . SER A 1 95 ? -0.070 -4.415 -3.757 1.00 49.75 95 SER A C 1
ATOM 773 O O . SER A 1 95 ? -0.866 -4.492 -4.698 1.00 49.75 95 SER A O 1
ATOM 775 N N . VAL A 1 96 ? 0.117 -3.276 -3.089 1.00 55.00 96 VAL A N 1
ATOM 776 C CA . VAL A 1 96 ? -0.299 -1.990 -3.631 1.00 55.00 96 VAL A CA 1
ATOM 777 C C . VAL A 1 96 ? 0.326 -1.949 -5.011 1.00 55.00 96 VAL A C 1
ATOM 779 O O . VAL A 1 96 ? 1.538 -2.120 -5.134 1.00 55.00 96 VAL A O 1
ATOM 782 N N . ASN A 1 97 ? -0.499 -1.817 -6.050 1.00 60.38 97 ASN A N 1
ATOM 783 C CA . ASN A 1 97 ? -0.004 -1.785 -7.417 1.00 60.38 97 ASN A CA 1
ATOM 784 C C . ASN A 1 97 ? 0.720 -0.452 -7.624 1.00 60.38 97 ASN A C 1
ATOM 786 O O . ASN A 1 97 ? 0.156 0.521 -8.121 1.00 60.38 97 ASN A O 1
ATOM 790 N N . THR A 1 98 ? 1.954 -0.395 -7.136 1.00 64.94 98 THR A N 1
ATOM 791 C CA . THR A 1 98 ? 2.843 0.763 -7.098 1.00 64.94 98 THR A CA 1
ATOM 792 C C . THR A 1 98 ? 3.146 1.249 -8.510 1.00 64.94 98 THR A C 1
ATOM 794 O O . THR A 1 98 ? 3.331 2.441 -8.740 1.00 64.94 98 THR A O 1
ATOM 797 N N . LEU A 1 99 ? 3.086 0.359 -9.504 1.00 64.38 99 LEU A N 1
ATOM 798 C CA . LEU A 1 99 ? 3.258 0.710 -10.914 1.00 64.38 99 LEU A CA 1
ATOM 799 C C . LEU A 1 99 ? 2.300 1.830 -11.353 1.00 64.38 99 LEU A C 1
ATOM 801 O O . LEU A 1 99 ? 2.699 2.703 -12.124 1.00 64.38 99 LEU A O 1
ATOM 805 N N . GLY A 1 100 ? 1.079 1.875 -10.805 1.00 70.62 100 GLY A N 1
ATOM 806 C CA . GLY A 1 100 ? 0.116 2.942 -11.087 1.00 70.62 100 GLY A CA 1
ATOM 807 C C . GLY A 1 100 ? 0.587 4.331 -10.640 1.00 70.62 100 GLY A C 1
ATOM 808 O O . GLY A 1 100 ? 0.363 5.311 -11.352 1.00 70.62 100 GLY A O 1
ATOM 809 N N . PHE A 1 101 ? 1.335 4.435 -9.535 1.00 75.88 101 PHE A N 1
ATOM 810 C CA . PHE A 1 101 ? 1.958 5.701 -9.132 1.00 75.88 101 PHE A CA 1
ATOM 811 C C . PHE A 1 101 ? 3.070 6.126 -10.088 1.00 75.88 101 PHE A C 1
ATOM 813 O O . PHE A 1 101 ? 3.180 7.315 -10.384 1.00 75.88 101 PHE A O 1
ATOM 820 N N . GLY A 1 102 ? 3.846 5.177 -10.618 1.00 69.56 102 GLY A N 1
ATOM 821 C CA . GLY A 1 102 ? 4.850 5.460 -11.646 1.00 69.56 102 GLY A CA 1
ATOM 822 C C . GLY A 1 102 ? 4.222 6.041 -12.918 1.00 69.56 102 GLY A C 1
ATOM 823 O O . GLY A 1 102 ? 4.700 7.045 -13.451 1.00 69.56 102 GLY A O 1
ATOM 824 N N . ILE A 1 103 ? 3.095 5.470 -13.356 1.00 70.75 103 ILE A N 1
ATOM 825 C CA . ILE A 1 103 ? 2.315 5.959 -14.507 1.00 70.75 103 ILE A CA 1
ATOM 826 C C . ILE A 1 103 ? 1.752 7.360 -14.229 1.00 70.75 103 ILE A C 1
ATOM 828 O O . ILE A 1 103 ? 1.897 8.267 -15.050 1.00 70.75 103 ILE A O 1
ATOM 832 N N . CYS A 1 104 ? 1.164 7.568 -13.051 1.00 76.31 104 CYS A N 1
ATOM 833 C CA . CYS A 1 104 ? 0.666 8.870 -12.617 1.00 76.31 104 CYS A CA 1
ATOM 834 C C . CYS A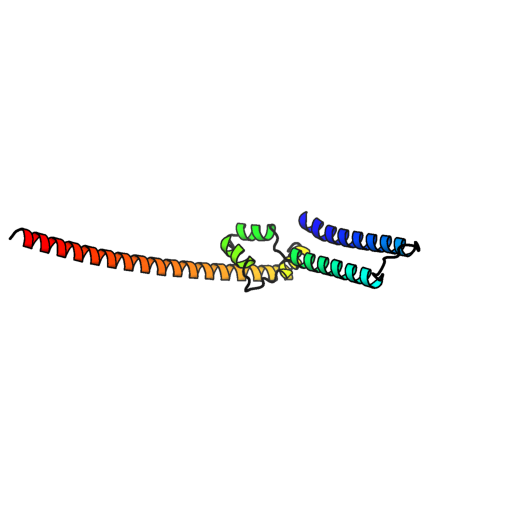 1 104 ? 1.754 9.949 -12.595 1.00 76.31 104 CYS A C 1
ATOM 836 O O . CYS A 1 104 ? 1.557 11.041 -13.131 1.00 76.31 104 CYS A O 1
ATOM 838 N N . LYS A 1 105 ? 2.921 9.631 -12.024 1.00 73.12 105 LYS A N 1
ATOM 839 C CA . LYS A 1 105 ? 4.073 10.535 -11.933 1.00 73.12 105 LYS A CA 1
ATOM 840 C C . LYS A 1 105 ? 4.555 10.962 -13.322 1.00 73.12 105 LYS A C 1
ATOM 842 O O . LYS A 1 105 ? 4.832 12.142 -13.518 1.00 73.12 105 LYS A O 1
ATOM 847 N N . ARG A 1 106 ? 4.589 10.038 -14.295 1.00 66.88 106 ARG A N 1
ATOM 848 C CA . ARG A 1 106 ? 4.994 10.323 -15.685 1.00 66.88 106 ARG A CA 1
ATOM 849 C C . ARG A 1 106 ? 4.121 11.385 -16.354 1.00 66.88 106 ARG A C 1
ATOM 851 O O . ARG A 1 106 ? 4.635 12.199 -17.112 1.00 66.88 106 ARG A O 1
ATOM 858 N N . ASN A 1 107 ? 2.829 11.406 -16.037 1.00 67.88 107 ASN A N 1
ATOM 859 C CA . ASN A 1 107 ? 1.869 12.345 -16.618 1.00 67.88 107 ASN A CA 1
ATOM 860 C C . ASN A 1 107 ? 1.571 13.541 -15.697 1.00 67.88 107 ASN A C 1
ATOM 862 O O . ASN A 1 107 ? 0.524 14.169 -15.835 1.00 67.88 107 ASN A O 1
ATOM 866 N N . ASN A 1 108 ? 2.452 13.849 -14.732 1.00 71.06 108 ASN A N 1
ATOM 867 C CA . ASN A 1 108 ? 2.249 14.908 -13.732 1.00 71.06 108 ASN A CA 1
ATOM 868 C C . ASN A 1 108 ? 0.893 14.828 -13.009 1.00 71.06 108 ASN A C 1
ATOM 870 O O . ASN A 1 108 ? 0.359 15.851 -12.592 1.00 71.06 108 ASN A O 1
ATOM 874 N N . TYR A 1 109 ? 0.349 13.620 -12.844 1.00 74.62 109 TYR A N 1
ATOM 875 C CA . TYR A 1 109 ? -0.970 13.367 -12.261 1.00 74.62 109 TYR A CA 1
ATOM 876 C C . TYR A 1 109 ? -2.157 13.982 -13.034 1.00 74.62 109 TYR A C 1
ATOM 878 O O . TYR A 1 109 ? -3.249 14.067 -12.483 1.00 74.62 109 TYR A O 1
ATOM 886 N N . ASN A 1 110 ? -1.975 14.360 -14.305 1.00 74.69 110 ASN A N 1
ATOM 887 C CA . ASN A 1 110 ? -2.961 15.095 -15.114 1.00 74.69 110 ASN A CA 1
ATOM 888 C C . ASN A 1 110 ? -3.624 14.242 -16.217 1.00 74.69 110 ASN A C 1
ATOM 890 O O . ASN A 1 110 ? -3.925 14.743 -17.297 1.00 74.69 110 ASN A O 1
ATOM 894 N N . GLY A 1 111 ? -3.818 12.942 -15.990 1.00 78.88 111 GLY A N 1
ATOM 895 C CA . GLY A 1 111 ? -4.428 12.038 -16.974 1.00 78.88 111 GLY A CA 1
ATOM 896 C C . GLY A 1 111 ? -5.621 11.291 -16.399 1.00 78.88 111 GLY A C 1
ATOM 897 O O . GLY A 1 111 ? -5.594 10.914 -15.232 1.00 78.88 111 GLY A O 1
ATOM 898 N N . GLU A 1 112 ? -6.635 11.021 -17.219 1.00 83.19 112 GLU A N 1
ATOM 899 C CA . GLU A 1 112 ? -7.864 10.323 -16.809 1.00 83.19 112 GLU A CA 1
ATOM 900 C C . GLU A 1 112 ? -7.574 8.963 -16.157 1.00 83.19 112 GLU A C 1
ATOM 902 O O . GLU A 1 112 ? -7.951 8.737 -15.010 1.00 83.19 112 GLU A O 1
ATOM 907 N N . THR A 1 113 ? -6.748 8.126 -16.795 1.00 78.44 113 THR A N 1
ATOM 908 C CA . THR A 1 113 ? -6.275 6.855 -16.215 1.00 78.44 113 THR A CA 1
ATOM 909 C C . THR A 1 113 ? -5.581 7.037 -14.863 1.00 78.44 113 THR A C 1
ATOM 911 O O . THR A 1 113 ? -5.711 6.196 -13.974 1.00 78.44 113 THR A O 1
ATOM 914 N N . CYS A 1 114 ? -4.839 8.135 -14.684 1.00 82.06 114 CYS A N 1
ATOM 915 C CA . CYS A 1 114 ? -4.222 8.427 -13.399 1.00 82.06 114 CYS A CA 1
ATOM 916 C C . CYS A 1 114 ? -5.277 8.829 -12.365 1.00 82.06 114 CYS A C 1
ATOM 918 O O . CYS A 1 114 ? -5.258 8.313 -11.255 1.00 82.06 114 CYS A O 1
ATOM 920 N N . HIS A 1 115 ? -6.216 9.707 -12.714 1.00 85.44 115 HIS A N 1
ATOM 921 C CA . HIS A 1 115 ? -7.285 10.116 -11.807 1.00 85.44 115 HIS A CA 1
ATOM 922 C C . HIS A 1 115 ? -8.131 8.932 -11.341 1.00 85.44 115 HIS A C 1
ATOM 924 O O . HIS A 1 115 ? -8.428 8.841 -10.150 1.00 85.44 115 HIS A O 1
ATOM 930 N N . ASP A 1 116 ? -8.456 8.001 -12.237 1.00 85.69 116 ASP A N 1
ATOM 931 C CA . ASP A 1 116 ? -9.186 6.784 -11.886 1.00 85.69 116 ASP A CA 1
ATOM 932 C C . ASP A 1 116 ? -8.376 5.883 -10.953 1.00 85.69 116 ASP A C 1
ATOM 934 O O . ASP A 1 116 ? -8.893 5.423 -9.931 1.00 85.69 116 ASP A O 1
ATOM 938 N N . TYR A 1 117 ? -7.081 5.703 -11.229 1.00 84.00 117 TYR A N 1
ATOM 939 C CA . TYR A 1 117 ? -6.184 4.980 -10.331 1.00 84.00 117 TYR A CA 1
ATOM 940 C C . TYR A 1 117 ? -6.094 5.642 -8.947 1.00 84.00 117 TYR A C 1
ATOM 942 O O . TYR A 1 117 ? -6.219 4.967 -7.925 1.00 84.00 117 TYR A O 1
ATOM 950 N N . LEU A 1 118 ? -5.925 6.966 -8.879 1.00 84.19 118 LEU A N 1
ATOM 951 C CA . LEU A 1 118 ? -5.880 7.686 -7.605 1.00 84.19 118 LEU A CA 1
ATOM 952 C C . LEU A 1 118 ? -7.211 7.588 -6.859 1.00 84.19 118 LEU A C 1
ATOM 954 O O . LEU A 1 118 ? -7.206 7.446 -5.639 1.00 84.19 118 LEU A O 1
ATOM 958 N N . ARG A 1 119 ? -8.347 7.628 -7.567 1.00 86.69 119 ARG A N 1
ATOM 959 C CA . ARG A 1 119 ? -9.676 7.447 -6.970 1.00 86.69 119 ARG A CA 1
ATOM 960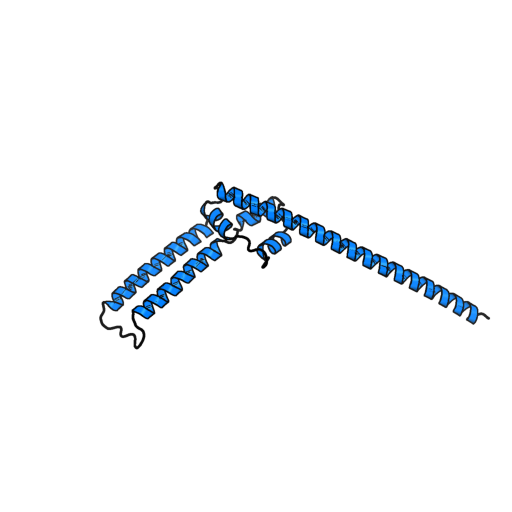 C C . ARG A 1 119 ? -9.805 6.058 -6.348 1.00 86.69 119 ARG A C 1
ATOM 962 O O . ARG A 1 119 ? -10.263 5.956 -5.212 1.00 86.69 119 ARG A O 1
ATOM 969 N N . TYR A 1 120 ? -9.344 5.021 -7.049 1.00 85.50 120 TYR A N 1
ATOM 970 C CA . TYR A 1 120 ? -9.266 3.660 -6.517 1.00 85.50 120 TYR A CA 1
ATOM 971 C C . TYR A 1 120 ? -8.408 3.605 -5.245 1.00 85.50 120 TYR A C 1
ATOM 973 O O . TYR A 1 120 ? -8.889 3.169 -4.201 1.00 85.50 120 TYR A O 1
ATOM 981 N N . VAL A 1 121 ? -7.182 4.135 -5.295 1.00 83.38 121 VAL A N 1
ATOM 982 C CA . VAL A 1 121 ? -6.268 4.164 -4.141 1.00 83.38 121 VAL A CA 1
ATOM 983 C C . VAL A 1 121 ? -6.894 4.888 -2.947 1.00 83.38 121 VAL A C 1
ATOM 985 O O . VAL A 1 121 ? -6.851 4.380 -1.829 1.00 83.38 121 VAL A O 1
ATOM 988 N N . ILE A 1 122 ? -7.492 6.061 -3.170 1.00 84.56 122 ILE A N 1
ATOM 989 C CA . ILE A 1 122 ? -8.153 6.844 -2.118 1.00 84.56 122 ILE A CA 1
ATOM 990 C C . ILE A 1 122 ? -9.316 6.056 -1.508 1.00 84.56 122 ILE A C 1
ATOM 992 O O . ILE A 1 122 ? -9.478 6.063 -0.289 1.00 84.56 122 ILE A O 1
ATOM 996 N N . SER A 1 123 ? -10.109 5.365 -2.328 1.00 85.81 123 SER A N 1
ATOM 997 C CA . SER A 1 123 ? -11.205 4.525 -1.842 1.00 85.81 123 SER A CA 1
ATOM 998 C C . SER A 1 123 ? -10.684 3.393 -0.958 1.00 85.81 123 SER A C 1
ATOM 1000 O O . SER A 1 123 ? -11.163 3.230 0.160 1.00 85.81 123 SER A O 1
ATOM 1002 N N . SER A 1 124 ? -9.662 2.660 -1.410 1.00 82.69 124 SER A N 1
ATOM 1003 C CA . SER A 1 124 ? -9.055 1.578 -0.626 1.00 82.69 124 SER A CA 1
ATOM 1004 C C . SER A 1 124 ? -8.469 2.075 0.698 1.00 82.69 124 SER A C 1
ATOM 1006 O O . SER A 1 124 ? -8.602 1.409 1.723 1.00 82.69 124 SER A O 1
ATOM 1008 N N . LEU A 1 125 ? -7.844 3.257 0.696 1.00 81.81 125 LEU A N 1
ATOM 1009 C CA . LEU A 1 125 ? -7.317 3.887 1.907 1.00 81.81 125 LEU A CA 1
ATOM 1010 C C . LEU A 1 125 ? -8.425 4.231 2.909 1.00 81.81 125 LEU A C 1
ATOM 1012 O O . LEU A 1 125 ? -8.268 3.955 4.097 1.00 81.81 125 LEU A O 1
ATOM 1016 N N . LYS A 1 126 ? -9.549 4.788 2.440 1.00 83.44 126 LYS A N 1
ATOM 1017 C CA . LYS A 1 126 ? -10.707 5.096 3.293 1.00 83.44 126 LYS A CA 1
ATOM 1018 C C . LYS A 1 126 ? -11.305 3.837 3.914 1.00 83.44 126 LYS A C 1
ATOM 1020 O O . LYS A 1 126 ? -11.539 3.818 5.117 1.00 83.44 126 LYS A O 1
ATOM 1025 N N . THR A 1 127 ? -11.479 2.773 3.129 1.00 84.19 127 THR A N 1
ATOM 1026 C CA . THR A 1 127 ? -11.986 1.489 3.636 1.00 84.19 127 THR A CA 1
ATOM 1027 C C . THR A 1 127 ? -11.088 0.931 4.740 1.00 84.19 127 THR A C 1
ATOM 1029 O O . THR A 1 127 ? -11.582 0.622 5.822 1.00 84.19 127 THR A O 1
ATOM 1032 N N . LYS A 1 128 ? -9.762 0.907 4.538 1.00 80.25 128 LYS A N 1
ATOM 1033 C CA . LYS A 1 128 ? -8.825 0.468 5.589 1.00 80.25 128 LYS A CA 1
ATOM 1034 C C . LYS A 1 128 ? -8.882 1.344 6.838 1.00 80.25 128 LYS A C 1
ATOM 1036 O O . LYS A 1 128 ? -8.758 0.842 7.950 1.00 80.25 128 LYS A O 1
ATOM 1041 N N . GLN A 1 129 ? -9.064 2.653 6.674 1.00 82.38 129 GLN A N 1
ATOM 1042 C CA . GLN A 1 129 ? -9.203 3.554 7.814 1.00 82.38 129 GLN A CA 1
ATOM 1043 C C . GLN A 1 129 ? -10.453 3.224 8.645 1.00 82.38 129 GLN A C 1
ATOM 1045 O O . GLN A 1 129 ? -10.414 3.294 9.873 1.00 82.38 129 GLN A O 1
ATOM 1050 N N . GLU A 1 130 ? -11.566 2.883 7.997 1.00 84.94 130 GLU A N 1
ATOM 1051 C CA . GLU A 1 130 ? -12.794 2.470 8.681 1.00 84.94 130 GLU A CA 1
ATOM 1052 C C . GLU A 1 130 ? -12.639 1.120 9.386 1.00 84.94 130 GLU A C 1
ATOM 1054 O O . GLU A 1 130 ? -13.103 0.976 10.517 1.00 84.94 130 GLU A O 1
ATOM 1059 N N . GLU A 1 131 ? -11.961 0.157 8.761 1.00 85.19 131 GLU A N 1
ATOM 1060 C CA . GLU A 1 131 ? -11.644 -1.143 9.366 1.00 85.19 131 GLU A CA 1
ATOM 1061 C C . GLU A 1 131 ? -10.795 -0.980 10.631 1.00 85.19 131 GLU A C 1
ATOM 1063 O O . GLU A 1 131 ? -11.189 -1.456 11.695 1.00 85.19 131 GLU A O 1
ATOM 1068 N N . LEU A 1 132 ? -9.703 -0.212 10.553 1.00 82.75 132 LEU A N 1
ATOM 1069 C CA . LEU A 1 132 ? -8.831 0.068 11.700 1.00 82.75 132 LEU A CA 1
ATOM 1070 C C . LEU A 1 132 ? -9.577 0.781 12.834 1.00 82.75 132 LEU A C 1
ATOM 1072 O O . LEU A 1 132 ? -9.366 0.480 14.007 1.00 82.75 132 LEU A O 1
ATOM 1076 N N . LYS A 1 133 ? -10.485 1.711 12.509 1.00 84.94 133 LYS A N 1
ATOM 1077 C CA . LYS A 1 133 ? -11.324 2.378 13.519 1.00 84.94 133 LYS A CA 1
ATOM 1078 C C . LYS A 1 133 ? -12.261 1.398 14.221 1.00 84.94 133 LYS A C 1
ATOM 1080 O O . LYS A 1 133 ? -12.406 1.481 15.439 1.00 84.94 133 LYS A O 1
ATOM 1085 N N . LYS A 1 134 ? -12.894 0.490 13.472 1.00 88.00 134 LYS A N 1
ATOM 1086 C CA . LYS A 1 134 ? -13.781 -0.538 14.036 1.00 88.00 134 LYS A CA 1
ATOM 1087 C C . LYS A 1 134 ? -13.005 -1.493 14.935 1.00 88.00 134 LYS A C 1
ATOM 1089 O O . LYS A 1 134 ? -13.419 -1.712 16.070 1.00 88.00 134 LYS A O 1
ATOM 1094 N N . GLU A 1 135 ? -11.860 -1.981 14.468 1.00 86.25 135 GLU A N 1
ATOM 1095 C CA . GLU A 1 135 ? -10.988 -2.867 15.240 1.00 86.25 135 GLU A CA 1
ATOM 1096 C C . GLU A 1 135 ? -10.509 -2.195 16.535 1.00 86.25 135 GLU A C 1
ATOM 1098 O O . GLU A 1 135 ? -10.614 -2.769 17.619 1.00 86.25 135 GLU A O 1
ATOM 1103 N N . HIS A 1 136 ? -10.066 -0.937 16.454 1.00 85.62 136 HIS A N 1
ATOM 1104 C CA . HIS A 1 136 ? -9.656 -0.175 17.630 1.00 85.62 136 HIS A CA 1
ATOM 1105 C C . HIS A 1 136 ? -10.808 0.008 18.630 1.00 85.62 136 HIS A C 1
ATOM 1107 O O . HIS A 1 136 ? -10.627 -0.183 19.833 1.00 85.62 136 HIS A O 1
ATOM 1113 N N . GLN A 1 137 ? -12.013 0.325 18.150 1.00 88.06 137 GLN A N 1
ATOM 1114 C CA . GLN A 1 137 ? -13.182 0.496 19.011 1.00 88.06 137 GLN A CA 1
ATOM 1115 C C . GLN A 1 137 ? -13.617 -0.820 19.676 1.00 88.06 137 GLN A C 1
ATOM 1117 O O . GLN A 1 137 ? -14.008 -0.813 20.844 1.00 88.06 137 GLN A O 1
ATOM 1122 N N . GLU A 1 138 ? -13.546 -1.949 18.970 1.00 91.69 138 GLU A N 1
ATOM 1123 C CA . GLU A 1 138 ? -13.812 -3.269 19.552 1.00 91.69 138 GLU A CA 1
ATOM 1124 C C . GLU A 1 138 ? -12.776 -3.652 20.608 1.00 91.69 138 GLU A C 1
ATOM 1126 O O . GLU A 1 138 ? -13.142 -4.156 21.672 1.00 91.69 138 GLU A O 1
ATOM 1131 N N . ASN A 1 139 ? -11.496 -3.382 20.349 1.00 91.19 139 ASN A N 1
ATOM 1132 C CA . ASN A 1 139 ? -10.426 -3.658 21.302 1.00 91.19 139 ASN A CA 1
ATOM 1133 C C . ASN A 1 139 ? -10.582 -2.824 22.580 1.00 91.19 139 ASN A C 1
ATOM 1135 O O . ASN A 1 139 ? -10.495 -3.380 23.674 1.00 91.19 139 ASN A O 1
ATOM 1139 N N . LEU A 1 140 ? -10.926 -1.536 22.457 1.00 89.75 140 LEU A N 1
ATOM 1140 C CA . LEU A 1 140 ? -11.220 -0.674 23.607 1.00 89.75 140 LEU A CA 1
ATOM 1141 C C . LEU A 1 140 ? -12.409 -1.182 24.434 1.00 89.75 140 LEU A C 1
ATOM 1143 O O . LEU A 1 140 ? -12.340 -1.190 25.662 1.00 89.75 140 LEU A O 1
ATOM 1147 N N . LYS A 1 141 ? -13.491 -1.637 23.787 1.00 92.19 141 LYS A N 1
ATOM 1148 C CA . LYS A 1 141 ? -14.647 -2.216 24.495 1.00 92.19 141 LYS A CA 1
ATOM 1149 C C . LYS A 1 141 ? -14.259 -3.479 25.262 1.00 92.19 141 LYS A C 1
ATOM 1151 O O . LYS A 1 141 ? -14.551 -3.577 26.451 1.00 92.19 141 LYS A O 1
ATOM 1156 N N . LYS A 1 142 ? -13.539 -4.401 24.615 1.00 92.75 142 LYS A N 1
ATOM 1157 C CA . LYS A 1 142 ? -13.044 -5.635 25.250 1.00 92.75 142 LYS A CA 1
ATOM 1158 C C . LYS A 1 142 ? -12.122 -5.339 26.434 1.00 92.75 142 LYS A C 1
ATOM 1160 O O . LYS A 1 142 ? -12.139 -6.060 27.429 1.00 92.75 142 LYS A O 1
ATOM 1165 N N . GLU A 1 143 ? -11.299 -4.298 26.340 1.00 90.75 143 GLU A N 1
ATOM 1166 C CA . GLU A 1 143 ? -10.413 -3.888 27.429 1.00 90.75 143 GLU A CA 1
ATOM 1167 C C . GLU A 1 143 ? -11.194 -3.283 28.606 1.00 90.75 143 GLU A C 1
ATOM 1169 O O . GLU A 1 143 ? -10.952 -3.655 29.756 1.00 90.75 143 GLU A O 1
ATOM 1174 N N . GLN A 1 144 ? -12.188 -2.432 28.332 1.00 90.31 144 GLN A N 1
ATOM 1175 C CA . GLN A 1 144 ? -13.076 -1.876 29.357 1.00 90.31 144 GLN A CA 1
ATOM 1176 C C . GLN A 1 144 ? -13.884 -2.957 30.082 1.00 90.31 144 GLN A C 1
ATOM 1178 O O . GLN A 1 144 ? -13.980 -2.917 31.308 1.00 90.31 144 GLN A O 1
ATOM 1183 N N . GLU A 1 145 ? -14.421 -3.943 29.360 1.00 92.06 145 GLU A N 1
ATOM 1184 C CA . GLU A 1 145 ? -15.144 -5.077 29.950 1.00 92.06 145 GLU A CA 1
ATOM 1185 C C . GLU A 1 145 ? -14.246 -5.880 30.902 1.00 92.06 145 GLU A C 1
ATOM 1187 O O . GLU A 1 145 ? -14.623 -6.121 32.051 1.00 92.06 145 GLU A O 1
ATOM 1192 N N . LYS A 1 146 ? -13.011 -6.193 30.483 1.00 92.81 146 LYS A N 1
ATOM 1193 C CA . LYS A 1 146 ? -12.018 -6.869 31.337 1.00 92.81 146 LYS A CA 1
ATOM 1194 C C . LYS A 1 146 ? -11.663 -6.058 32.585 1.00 92.81 146 LYS A C 1
ATOM 1196 O O . LYS A 1 146 ? -11.453 -6.628 33.655 1.00 92.81 146 LYS A O 1
ATOM 1201 N N . LEU A 1 147 ? -11.566 -4.734 32.465 1.00 91.38 147 LEU A N 1
ATOM 1202 C CA . LEU A 1 147 ? -11.305 -3.842 33.598 1.00 91.38 147 LEU A CA 1
ATOM 1203 C C . LEU A 1 147 ? -12.476 -3.817 34.585 1.00 91.38 147 LEU A C 1
ATOM 1205 O O . LEU A 1 147 ? -12.249 -3.904 35.792 1.00 91.38 147 LEU A O 1
ATOM 1209 N N . GLN A 1 148 ? -13.714 -3.750 34.094 1.00 91.44 148 GLN A N 1
ATOM 1210 C CA . GLN A 1 148 ? -14.907 -3.791 34.942 1.00 91.44 148 GLN A CA 1
ATOM 1211 C C . GLN A 1 148 ? -15.052 -5.131 35.668 1.00 91.44 148 GLN A C 1
ATOM 1213 O O . GLN A 1 148 ? -15.409 -5.155 36.846 1.00 91.44 148 GLN A O 1
ATOM 1218 N N . GLU A 1 149 ? -14.761 -6.243 34.995 1.00 93.19 149 GLU A N 1
ATOM 1219 C CA . GLU A 1 149 ? -14.796 -7.574 35.603 1.00 93.19 149 GLU A CA 1
ATOM 1220 C C . GLU A 1 149 ? -13.768 -7.696 36.736 1.00 93.19 149 GLU A C 1
ATOM 1222 O O . GLU A 1 149 ? -14.131 -8.042 37.862 1.00 93.19 149 GLU A O 1
ATOM 1227 N N . LYS A 1 150 ? -12.524 -7.259 36.496 1.00 92.94 150 LYS A N 1
ATOM 1228 C CA . LYS A 1 150 ? -11.482 -7.202 37.535 1.00 92.94 150 LYS A CA 1
ATOM 1229 C C . LYS A 1 150 ? -11.863 -6.307 38.714 1.00 92.94 150 LYS A C 1
ATOM 1231 O O . LYS A 1 150 ? -11.582 -6.654 39.859 1.00 92.94 150 LYS A O 1
ATOM 1236 N N . GLN A 1 151 ? -12.492 -5.157 38.468 1.00 92.75 151 GLN A N 1
ATOM 1237 C CA . GLN A 1 151 ? -12.952 -4.275 39.547 1.00 92.75 151 GLN A CA 1
ATOM 1238 C C . GLN A 1 151 ? -14.047 -4.938 40.393 1.00 92.75 151 GLN A C 1
ATOM 1240 O O . GLN A 1 151 ? -13.989 -4.872 41.620 1.00 92.75 151 GLN A O 1
ATOM 1245 N N . LYS A 1 152 ? -15.007 -5.627 39.763 1.00 93.38 152 LYS A N 1
ATOM 1246 C CA . LYS A 1 152 ? -16.056 -6.375 40.476 1.00 93.38 152 LYS A CA 1
ATOM 1247 C C . LYS A 1 152 ? -15.475 -7.502 41.329 1.00 93.38 152 LYS A C 1
ATOM 1249 O O . LYS A 1 152 ? -15.921 -7.686 42.460 1.00 93.38 152 LYS A O 1
ATOM 1254 N N . GLU A 1 153 ? -14.485 -8.235 40.824 1.00 93.50 153 GLU A N 1
ATOM 1255 C CA . GLU A 1 153 ? -13.786 -9.260 41.610 1.00 93.50 153 GLU A CA 1
ATOM 1256 C C . GLU A 1 153 ? -13.065 -8.663 42.823 1.00 93.50 153 GLU A C 1
ATOM 1258 O O . GLU A 1 153 ? -13.186 -9.193 43.928 1.00 93.50 153 GLU A O 1
ATOM 1263 N N . GLN A 1 154 ? -12.374 -7.530 42.655 1.00 92.75 154 GLN A N 1
ATOM 1264 C CA . GLN A 1 154 ? -11.700 -6.858 43.770 1.00 92.75 154 GLN A CA 1
ATOM 1265 C C . GLN A 1 154 ? -12.673 -6.358 44.843 1.00 92.75 154 GLN A C 1
ATOM 1267 O O . GLN A 1 154 ? -12.362 -6.462 46.028 1.00 92.75 154 GLN A O 1
ATOM 1272 N N . ILE A 1 155 ? -13.847 -5.847 44.457 1.00 95.06 155 ILE A N 1
ATOM 1273 C CA . ILE A 1 155 ? -14.882 -5.417 45.411 1.00 95.06 155 ILE A CA 1
ATOM 1274 C C . ILE A 1 155 ? -15.396 -6.617 46.213 1.00 95.06 155 ILE A C 1
ATOM 1276 O O . ILE A 1 155 ? -15.381 -6.572 47.440 1.00 95.06 155 ILE A O 1
ATOM 1280 N N . LYS A 1 156 ? -15.741 -7.727 45.545 1.00 93.44 156 LYS A N 1
ATOM 1281 C CA . LYS A 1 156 ? -16.188 -8.957 46.225 1.00 93.44 156 LYS A CA 1
ATOM 1282 C C . LYS A 1 156 ? -15.143 -9.503 47.200 1.00 93.44 156 LYS A C 1
ATOM 1284 O O . LYS A 1 156 ? -15.491 -10.001 48.268 1.00 93.44 156 LYS A O 1
ATOM 1289 N N . LEU A 1 157 ? -13.860 -9.433 46.839 1.00 92.75 157 LEU A N 1
ATOM 1290 C CA . LEU A 1 157 ? -12.768 -9.846 47.722 1.00 92.75 157 LEU A CA 1
ATOM 1291 C C . LEU A 1 157 ? -12.634 -8.924 48.940 1.00 92.75 157 LEU A C 1
ATOM 1293 O O . LEU A 1 157 ? -12.437 -9.424 50.045 1.00 92.75 157 LEU A O 1
ATOM 1297 N N . LYS A 1 158 ? -12.778 -7.604 48.763 1.00 93.50 158 LYS A N 1
ATOM 1298 C CA . LYS A 1 158 ? -12.769 -6.644 49.878 1.00 93.50 158 LYS A CA 1
ATOM 1299 C C . LYS A 1 158 ? -13.923 -6.879 50.848 1.00 93.50 158 LYS A C 1
ATOM 1301 O O . LYS A 1 158 ? -13.664 -7.022 52.035 1.00 93.50 158 LYS A O 1
ATOM 1306 N N . GLU A 1 159 ? -15.151 -7.011 50.346 1.00 92.94 159 GLU A N 1
ATOM 1307 C CA . GLU A 1 159 ? -16.332 -7.301 51.176 1.00 92.94 159 GLU A CA 1
ATOM 1308 C C . GLU A 1 159 ? -16.157 -8.602 51.972 1.00 92.94 159 GLU A C 1
ATOM 1310 O O . GLU A 1 159 ? -16.467 -8.671 53.161 1.00 92.94 159 GLU A O 1
ATOM 1315 N N . LYS A 1 160 ? -15.607 -9.646 51.334 1.00 92.06 160 LYS A N 1
ATOM 1316 C CA . LYS A 1 160 ? -15.327 -10.917 52.009 1.00 92.06 160 LYS A CA 1
ATOM 1317 C C . LYS A 1 160 ? -14.283 -10.759 53.120 1.00 92.06 160 LYS A C 1
ATOM 1319 O O . LYS A 1 160 ? -14.446 -11.362 54.177 1.00 92.06 160 LYS A 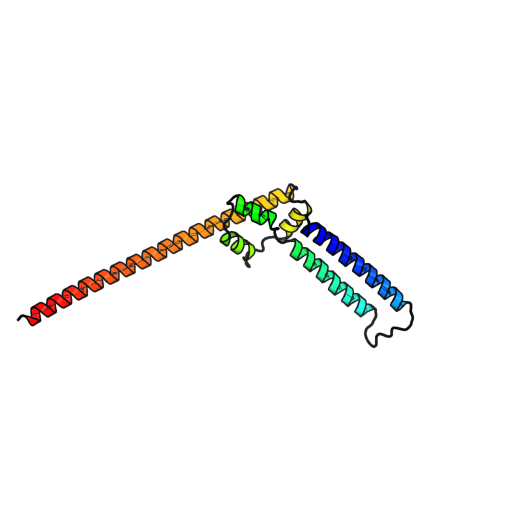O 1
ATOM 1324 N N . ASN A 1 161 ? -13.237 -9.968 52.890 1.00 93.12 161 ASN A N 1
ATOM 1325 C CA . ASN A 1 161 ? -12.191 -9.723 53.880 1.00 93.12 161 ASN A CA 1
ATOM 1326 C C . ASN A 1 161 ? -12.702 -8.890 55.065 1.00 93.12 161 ASN A C 1
ATOM 1328 O O . ASN A 1 161 ? -12.443 -9.273 56.201 1.00 93.12 161 ASN A O 1
ATOM 1332 N N . GLU A 1 162 ? -13.477 -7.829 54.822 1.00 90.94 162 GLU A N 1
ATOM 1333 C CA . GLU A 1 162 ? -14.108 -7.029 55.887 1.00 90.94 162 GLU A CA 1
ATOM 1334 C C . GLU A 1 162 ? -15.029 -7.890 56.762 1.00 90.94 162 GLU A C 1
ATOM 1336 O O . GLU A 1 162 ? -15.020 -7.786 57.988 1.00 90.94 162 GLU A O 1
ATOM 1341 N N . ASN A 1 163 ? -15.790 -8.801 56.150 1.00 91.75 163 ASN A N 1
ATOM 1342 C CA . ASN A 1 163 ? -16.669 -9.697 56.897 1.00 91.75 163 ASN A CA 1
ATOM 1343 C C . ASN A 1 163 ? -15.884 -10.686 57.784 1.00 91.75 163 ASN A C 1
ATOM 1345 O O . ASN A 1 163 ? -16.288 -10.976 58.908 1.00 91.75 163 ASN A O 1
ATOM 1349 N N . ILE A 1 164 ? -14.738 -11.182 57.303 1.00 90.81 164 ILE A N 1
ATOM 1350 C CA . ILE A 1 164 ? -13.833 -12.028 58.098 1.00 90.81 164 ILE A CA 1
ATOM 1351 C C . ILE A 1 164 ? -13.224 -11.231 59.260 1.00 90.81 164 ILE A C 1
ATOM 1353 O O . ILE A 1 164 ? -13.164 -11.740 60.377 1.00 90.81 164 ILE A O 1
ATOM 1357 N N . GLU A 1 165 ? -12.795 -9.993 59.022 1.00 87.44 165 GLU A N 1
ATOM 1358 C CA . GLU A 1 165 ? -12.198 -9.133 60.049 1.00 87.44 165 GLU A CA 1
ATOM 1359 C C . GLU A 1 165 ? -13.198 -8.799 61.167 1.00 87.44 165 GLU A C 1
ATOM 1361 O O . GLU A 1 165 ? -12.861 -8.889 62.349 1.00 87.44 165 GLU A O 1
ATOM 1366 N N . ASN A 1 166 ? -14.454 -8.519 60.809 1.00 88.38 166 ASN A N 1
ATOM 1367 C CA . ASN A 1 166 ? -15.535 -8.325 61.777 1.00 88.38 166 ASN A CA 1
ATOM 1368 C C . ASN A 1 166 ? -15.778 -9.581 62.625 1.00 88.38 166 ASN A C 1
ATOM 1370 O O . ASN A 1 166 ? -15.839 -9.481 63.849 1.00 88.38 166 ASN A O 1
ATOM 1374 N N . LEU A 1 167 ? -15.835 -10.766 62.003 1.00 87.12 167 LEU A N 1
ATOM 1375 C CA . LEU A 1 167 ? -15.971 -12.031 62.734 1.00 87.12 167 LEU A CA 1
ATOM 1376 C C . LEU A 1 167 ? -14.810 -12.247 63.716 1.00 87.12 167 LEU A C 1
ATOM 1378 O O . LEU A 1 167 ? -15.046 -12.597 64.868 1.00 87.12 167 LEU A O 1
ATOM 1382 N N . ILE A 1 168 ? -13.563 -12.019 63.294 1.00 87.50 168 ILE A N 1
ATOM 1383 C CA . ILE A 1 168 ? -12.383 -12.165 64.165 1.00 87.50 168 ILE A CA 1
ATOM 1384 C C . ILE A 1 168 ? -12.458 -11.207 65.362 1.00 87.50 168 ILE A C 1
ATOM 1386 O O . ILE A 1 168 ? -12.173 -11.611 66.490 1.00 87.50 168 ILE A O 1
ATOM 1390 N N . ASN A 1 169 ? -12.861 -9.955 65.137 1.00 83.56 169 ASN A N 1
ATOM 1391 C CA . ASN A 1 169 ? -12.994 -8.960 66.200 1.00 83.56 169 ASN A CA 1
ATOM 1392 C C . ASN A 1 169 ? -14.094 -9.314 67.211 1.00 83.56 169 ASN A C 1
ATOM 1394 O O . ASN A 1 169 ? -13.903 -9.086 68.407 1.00 83.56 169 ASN A O 1
ATOM 1398 N N . ASP A 1 170 ? -15.203 -9.899 66.758 1.00 80.81 170 ASP A N 1
ATOM 1399 C CA . ASP A 1 170 ? -16.267 -10.390 67.640 1.00 80.81 170 ASP A CA 1
ATOM 1400 C C . ASP A 1 170 ? -15.803 -11.593 68.476 1.00 80.81 170 ASP A C 1
ATOM 1402 O O . ASP A 1 170 ? -16.072 -11.646 69.676 1.00 80.81 170 ASP A O 1
ATOM 1406 N N . TYR A 1 171 ? -15.042 -12.525 67.889 1.00 74.31 171 TYR A N 1
ATOM 1407 C CA . TYR A 1 171 ? -14.454 -13.654 68.625 1.00 74.31 171 TYR A CA 1
ATOM 1408 C C . TYR A 1 171 ? -13.358 -13.239 69.615 1.00 74.31 171 TYR A C 1
ATOM 1410 O O . TYR A 1 171 ? -13.164 -13.920 70.610 1.00 74.31 171 TYR A O 1
ATOM 1418 N N . SER A 1 172 ? -12.639 -12.146 69.354 1.00 71.25 172 SER A N 1
ATOM 1419 C CA . SER A 1 172 ? -11.581 -11.620 70.233 1.00 71.25 172 SER A CA 1
ATOM 1420 C C . SER A 1 172 ? -12.127 -10.857 71.453 1.00 71.25 172 SER A C 1
ATOM 1422 O O . SER A 1 172 ? -11.416 -10.647 72.435 1.00 71.25 172 SER A O 1
ATOM 1424 N N . LYS A 1 173 ? -13.389 -10.407 71.395 1.00 63.66 173 LYS A N 1
ATOM 1425 C CA . LYS A 1 173 ? -14.056 -9.657 72.475 1.00 63.66 173 LYS A CA 1
ATOM 1426 C C . LYS A 1 173 ? -14.837 -10.526 73.468 1.00 63.66 173 LYS A C 1
ATOM 1428 O O . LYS A 1 173 ? -15.233 -9.992 74.504 1.00 63.66 173 LYS A O 1
ATOM 1433 N N . ASN A 1 174 ? -15.062 -11.801 73.155 1.00 51.59 174 ASN A N 1
ATOM 1434 C CA . ASN A 1 174 ? -15.648 -12.801 74.056 1.00 51.59 174 ASN A CA 1
ATOM 1435 C C . ASN A 1 174 ? -14.555 -13.653 74.703 1.00 51.59 174 ASN A C 1
ATOM 1437 O O . ASN A 1 174 ? -14.765 -14.065 75.865 1.00 51.59 174 ASN A O 1
#

Sequence (174 aa):
MLNFILDSDFCLLLSSLFLITIVIFYFFLKKKGFIINNITITELFQIFSLTFGSIIIISFIFSAKPDKKFINSLKENNIINQETLSAYLSNDGYSVNTLGFGICKRNNYNGETCHDYLRYVISSLKTKQEELKKEHQENLKKEQEKLQEKQKEQIKLKEKNENIENLINDYSKN

Secondary structure (DSSP, 8-state):
-HHHHHHHHHHHHHHHHHHHHHHHHHHHHHSTT---TT--HHHHHHHHHHHHHHHHHHHHHHHTSPPHHHHHHHHHTTS--HHHHHHHHS-TTS---THHHHHHHHTTT-SHHHHHHHHHHHHHHHHHHHHHHHHHHHHHHHHHHHHHHHHHHHHHHHHHHHHHHHHHHHHHH-